Protein AF-A0A3N5XHS5-F1 (afdb_monomer_lite)

pLDDT: mean 77.02, std 15.45, range [44.03, 95.25]

Secondary structure (DSSP, 8-state):
--HHHHHHHHHHHHHHHHHTS----S------HHHHHHHHHHHHHHHHHHHHHHHHHTTSTTHHHHHHHHHHHHHHHHHHHHHHHHHHHHHHHHHHH-S-HHHHHHHHHHHHHHHHHHHHGGG-

Radius of gyration: 25.77 Å; chains: 1; bounding box: 42×25×94 Å

Foldseek 3Di:
DPVVVVVVVVVVVVVVVVVPPDPPPPDPPPCQQLNVLLQVQLVVQLVVLQVVLCVPCVPPDVSVVSSNVSSNVRSNVRSVVRNVVSVVVNVVVVVVVPCDVVNVVVVVVVVVVVVVVVVVVVPD

Sequence (124 aa):
MRVWIGCGLVLLLMSAVFAQQPPTSAKQEKATWRTVGLLAGAGGGFLVGMTIGFAKYDDAINSDRKVWTATIIGAIAGGVGGYFAGRAIDKHNATAWNLDPMDRSLLHARHAQMRQLERGGVTR

Structure (mmCIF, N/CA/C/O backbone):
data_AF-A0A3N5XHS5-F1
#
_entry.id   AF-A0A3N5XHS5-F1
#
loop_
_atom_site.group_PDB
_atom_site.id
_atom_site.type_symbol
_atom_site.label_atom_id
_atom_site.label_alt_id
_atom_site.label_comp_id
_atom_site.label_asym_id
_atom_site.label_entity_id
_atom_site.label_seq_id
_atom_site.pdbx_PDB_ins_code
_atom_site.Cartn_x
_atom_site.Cartn_y
_atom_site.Cartn_z
_atom_site.occupancy
_atom_site.B_iso_or_equiv
_atom_site.auth_seq_id
_atom_site.auth_comp_id
_atom_site.auth_asym_id
_atom_site.auth_atom_id
_atom_site.pdbx_PDB_model_num
ATOM 1 N N . MET A 1 1 ? -4.452 17.803 38.624 1.00 48.16 1 MET A N 1
ATOM 2 C CA . MET A 1 1 ? -3.032 17.789 38.186 1.00 48.16 1 MET A CA 1
ATOM 3 C C . MET A 1 1 ? -2.598 16.496 37.457 1.00 48.16 1 MET A C 1
ATOM 5 O O . MET A 1 1 ? -1.414 16.211 37.415 1.00 48.16 1 MET A O 1
ATOM 9 N N . ARG A 1 2 ? -3.499 15.713 36.829 1.00 51.12 2 ARG A N 1
ATOM 10 C CA . ARG A 1 2 ? -3.134 14.448 36.131 1.00 51.12 2 ARG A CA 1
ATOM 11 C C . ARG A 1 2 ? -3.114 14.551 34.593 1.00 51.12 2 ARG A C 1
ATOM 13 O O . ARG A 1 2 ? -2.615 13.652 33.935 1.00 51.12 2 ARG A O 1
ATOM 20 N N . VAL A 1 3 ? -3.606 15.661 34.030 1.00 51.84 3 VAL A N 1
ATOM 21 C CA . VAL A 1 3 ? -3.710 15.898 32.571 1.00 51.84 3 VAL A CA 1
ATOM 22 C C . VAL A 1 3 ? -2.375 16.349 31.952 1.00 51.84 3 VAL A C 1
ATOM 24 O O . VAL A 1 3 ? -2.059 15.990 30.823 1.00 51.84 3 VAL A O 1
ATOM 27 N N . TRP A 1 4 ? -1.535 17.055 32.717 1.00 49.16 4 TRP A N 1
ATOM 28 C CA . TRP A 1 4 ? -0.245 17.583 32.248 1.00 49.16 4 TRP A CA 1
ATOM 29 C C . TRP A 1 4 ? 0.785 16.490 31.928 1.00 49.16 4 TRP A C 1
ATOM 31 O O . TRP A 1 4 ? 1.568 16.637 30.994 1.00 49.16 4 TRP A O 1
ATOM 41 N N . ILE A 1 5 ? 0.735 15.363 32.645 1.00 61.19 5 ILE A N 1
ATOM 42 C CA . ILE A 1 5 ? 1.620 14.212 32.409 1.00 61.19 5 ILE A CA 1
ATOM 43 C C . ILE A 1 5 ? 1.277 13.534 31.071 1.00 61.19 5 ILE A C 1
ATOM 45 O O . ILE A 1 5 ? 2.174 13.114 30.343 1.00 61.19 5 ILE A O 1
ATOM 49 N N . GLY A 1 6 ? -0.011 13.497 30.704 1.00 58.09 6 GLY A N 1
ATOM 50 C CA . GLY A 1 6 ? -0.464 12.987 29.408 1.00 58.09 6 GLY A CA 1
ATOM 51 C C . GLY A 1 6 ? 0.018 13.849 28.239 1.00 58.09 6 GLY A C 1
ATOM 52 O O . GLY A 1 6 ? 0.563 13.313 27.278 1.00 58.09 6 GLY A O 1
ATOM 53 N N . CYS A 1 7 ? -0.094 15.179 28.350 1.00 59.84 7 CYS A N 1
ATOM 54 C CA . CYS A 1 7 ? 0.440 16.108 27.342 1.00 59.84 7 CYS A CA 1
ATOM 55 C C . CYS A 1 7 ? 1.961 15.994 27.185 1.00 59.84 7 CYS A C 1
ATOM 57 O O . CYS A 1 7 ? 2.457 16.002 26.062 1.00 59.84 7 CYS A O 1
ATOM 59 N N . GLY A 1 8 ? 2.695 15.849 28.293 1.00 66.00 8 GLY A N 1
ATOM 60 C CA . GLY A 1 8 ? 4.146 15.665 28.259 1.00 66.00 8 GLY A CA 1
ATOM 61 C C . GLY A 1 8 ? 4.554 14.405 27.496 1.00 66.00 8 GLY A C 1
ATOM 62 O O . GLY A 1 8 ? 5.424 14.472 26.636 1.00 66.00 8 GLY A O 1
ATOM 63 N N . LEU A 1 9 ? 3.877 13.279 27.737 1.00 68.44 9 LEU A N 1
ATOM 64 C CA . LEU A 1 9 ? 4.146 12.021 27.033 1.00 68.44 9 LEU A CA 1
ATOM 65 C C . LEU A 1 9 ? 3.812 12.110 25.533 1.00 68.44 9 LEU A C 1
ATOM 67 O O . LEU A 1 9 ? 4.566 11.606 24.705 1.00 68.44 9 LEU A O 1
ATOM 71 N N . VAL A 1 10 ? 2.706 12.772 25.178 1.00 70.69 10 VAL A N 1
ATOM 72 C CA . VAL A 1 10 ? 2.299 12.975 23.777 1.00 70.69 10 VAL A CA 1
ATOM 73 C C . VAL A 1 10 ? 3.299 13.863 23.035 1.00 70.69 10 VAL A C 1
ATOM 75 O O . VAL A 1 10 ? 3.701 13.522 21.925 1.00 70.69 10 VAL A O 1
ATOM 78 N N . LEU A 1 11 ? 3.765 14.950 23.656 1.00 68.00 11 LEU A N 1
ATOM 79 C CA . LEU A 1 11 ? 4.805 15.810 23.083 1.00 68.00 11 LEU A CA 1
ATOM 80 C C . LEU A 1 11 ? 6.138 15.068 22.929 1.00 68.00 11 LEU A C 1
ATOM 82 O O . LEU A 1 11 ? 6.819 15.230 21.922 1.00 68.00 11 LEU A O 1
ATOM 86 N N . LEU A 1 12 ? 6.495 14.207 23.882 1.00 63.34 12 LEU A N 1
ATOM 87 C CA . LEU A 1 12 ? 7.745 13.446 23.840 1.00 63.34 12 LEU A CA 1
ATOM 88 C C . LEU A 1 12 ? 7.717 12.349 22.760 1.00 63.34 12 LEU A C 1
ATOM 90 O O . LEU A 1 12 ? 8.713 12.142 22.067 1.00 63.34 12 LEU A O 1
ATOM 94 N N . LEU A 1 13 ? 6.563 11.710 22.544 1.00 62.59 13 LEU A N 1
ATOM 95 C CA . LEU A 1 13 ? 6.358 10.759 21.445 1.00 62.59 13 LEU A CA 1
ATOM 96 C C . LEU A 1 13 ? 6.307 11.448 20.070 1.00 62.59 13 LEU A C 1
ATOM 98 O O . LEU A 1 13 ? 6.844 10.908 19.105 1.00 62.59 13 LEU A O 1
ATOM 102 N N . MET A 1 14 ? 5.728 12.649 19.968 1.00 57.03 14 MET A N 1
ATOM 103 C CA . MET A 1 14 ? 5.746 13.442 18.728 1.00 57.03 14 MET A CA 1
ATOM 104 C C . MET A 1 14 ? 7.161 13.908 18.353 1.00 57.03 14 MET A C 1
ATOM 106 O O . MET A 1 14 ? 7.522 13.876 17.177 1.00 57.03 14 MET A O 1
ATOM 110 N N . SER A 1 15 ? 7.998 14.253 19.336 1.00 55.22 15 SER A N 1
ATOM 111 C CA . SER A 1 15 ? 9.411 14.588 19.105 1.00 55.22 15 SER A CA 1
ATOM 112 C C . SER A 1 15 ? 10.211 13.410 18.539 1.00 55.22 15 SER A C 1
ATOM 114 O O . SER A 1 15 ? 11.085 13.613 17.700 1.00 55.22 15 SER A O 1
ATOM 116 N N . ALA A 1 16 ? 9.896 12.174 18.943 1.00 55.66 16 ALA A N 1
ATOM 117 C CA . ALA A 1 16 ? 10.563 10.983 18.414 1.00 55.66 16 ALA A CA 1
ATOM 118 C C . ALA A 1 16 ? 10.216 10.719 16.935 1.00 55.66 16 ALA A C 1
ATOM 120 O O . ALA A 1 16 ? 11.081 10.292 16.175 1.00 55.66 16 ALA A O 1
ATOM 121 N N . VAL A 1 17 ? 8.986 11.035 16.508 1.00 56.22 17 VAL A N 1
ATOM 122 C CA . VAL A 1 17 ? 8.557 10.915 15.101 1.00 56.22 17 VAL A CA 1
ATOM 123 C C . VAL A 1 17 ? 9.285 11.922 14.205 1.00 56.22 17 VAL A C 1
ATOM 125 O O . VAL A 1 17 ? 9.701 11.572 13.104 1.00 56.22 17 VAL A O 1
ATOM 128 N N . PHE A 1 18 ? 9.499 13.151 14.683 1.00 51.53 18 PHE A N 1
ATOM 129 C CA . PHE A 1 18 ? 10.256 14.169 13.944 1.00 51.53 18 PHE A CA 1
ATOM 130 C C . PHE A 1 18 ? 11.770 13.902 13.961 1.00 51.53 18 PHE A C 1
ATOM 132 O O . PHE A 1 18 ? 12.453 14.180 12.979 1.00 51.53 18 PHE A O 1
ATOM 139 N N . ALA A 1 19 ? 12.300 13.295 15.028 1.00 46.88 19 ALA A N 1
ATOM 140 C CA . ALA A 1 19 ? 13.710 12.907 15.112 1.00 46.88 19 ALA A CA 1
ATOM 141 C C . ALA A 1 19 ? 14.078 11.705 14.219 1.00 46.88 19 ALA A C 1
ATOM 143 O O . ALA A 1 19 ? 15.258 11.471 13.965 1.00 46.88 19 ALA A O 1
ATOM 144 N N . GLN A 1 20 ? 13.089 10.948 13.732 1.00 48.12 20 GLN A N 1
ATOM 145 C CA . GLN A 1 20 ? 13.286 9.826 12.812 1.00 48.12 20 GLN A CA 1
ATOM 146 C C . GLN A 1 20 ? 13.057 10.183 11.343 1.00 48.12 20 GLN A C 1
ATOM 148 O O . GLN A 1 20 ? 12.960 9.276 10.517 1.00 48.12 20 GLN A O 1
ATOM 153 N N . GLN A 1 21 ? 13.029 11.466 10.970 1.00 48.91 21 GLN A N 1
ATOM 154 C CA . GLN A 1 21 ? 13.315 11.793 9.577 1.00 48.91 21 GLN A CA 1
ATOM 155 C C . GLN A 1 21 ? 14.757 11.334 9.306 1.00 48.91 21 GLN A C 1
ATOM 157 O O . GLN A 1 21 ? 15.681 11.918 9.880 1.00 48.91 21 GLN A O 1
ATOM 162 N N . PRO A 1 22 ? 14.991 10.279 8.491 1.00 55.06 22 PRO A N 1
ATOM 163 C CA . PRO A 1 22 ? 16.347 9.992 8.052 1.00 55.06 22 PRO A CA 1
ATOM 164 C C . PRO A 1 22 ? 16.895 11.284 7.443 1.00 55.06 22 PRO A C 1
ATOM 166 O O . PRO A 1 22 ? 16.115 12.018 6.822 1.00 55.06 22 PRO A O 1
ATOM 169 N N . PRO A 1 23 ? 18.186 11.601 7.651 1.00 44.03 23 PRO A N 1
ATOM 170 C CA . PRO A 1 23 ? 18.756 12.836 7.146 1.00 44.03 23 PRO A CA 1
ATOM 171 C C . PRO A 1 23 ? 18.374 12.938 5.677 1.00 44.03 23 PRO A C 1
ATOM 173 O O . PRO A 1 23 ? 18.695 12.052 4.882 1.00 44.03 23 PRO A O 1
ATOM 176 N N . THR A 1 24 ? 17.638 13.990 5.322 1.00 50.50 24 THR A N 1
ATOM 177 C CA . THR A 1 24 ? 17.458 14.392 3.933 1.00 50.50 24 THR A CA 1
ATOM 178 C C . THR A 1 24 ? 18.822 14.868 3.460 1.00 50.50 24 THR A C 1
ATOM 180 O O . THR A 1 24 ? 19.100 16.063 3.385 1.00 50.50 24 THR A O 1
ATOM 183 N N . SER A 1 25 ? 19.722 13.911 3.233 1.00 48.72 25 SER A N 1
ATOM 184 C CA . SER A 1 25 ? 20.973 14.122 2.545 1.00 48.72 25 SER A CA 1
ATOM 185 C C . SER A 1 25 ? 20.607 14.695 1.193 1.00 48.72 25 SER A C 1
ATOM 187 O O . SER A 1 25 ? 19.847 14.103 0.427 1.00 48.72 25 SER A O 1
ATOM 189 N N . ALA A 1 26 ? 21.132 15.887 0.950 1.00 46.84 26 ALA A N 1
ATOM 190 C CA . ALA A 1 26 ? 21.068 16.607 -0.298 1.00 46.84 26 ALA A CA 1
ATOM 191 C C . ALA A 1 26 ? 21.609 15.738 -1.446 1.00 46.84 26 ALA A C 1
ATOM 193 O O . ALA A 1 26 ? 22.783 15.763 -1.800 1.00 46.84 26 ALA A O 1
ATOM 194 N N . LYS A 1 27 ? 20.722 14.942 -2.024 1.00 44.38 27 LYS A N 1
ATOM 195 C CA . LYS A 1 27 ? 20.776 14.422 -3.379 1.00 44.38 27 LYS A CA 1
ATOM 196 C C . LYS A 1 27 ? 19.316 14.288 -3.766 1.00 44.38 27 LYS A C 1
ATOM 198 O O . LYS A 1 27 ? 18.597 13.500 -3.161 1.00 44.38 27 LYS A O 1
ATOM 203 N N . GLN A 1 28 ? 18.858 15.075 -4.739 1.00 49.97 28 GLN A N 1
ATOM 204 C CA . GLN A 1 28 ? 17.628 14.758 -5.461 1.00 49.97 28 GLN A CA 1
ATOM 205 C C . GLN A 1 28 ? 17.873 13.446 -6.212 1.00 49.97 28 GLN A C 1
ATOM 207 O O . GLN A 1 28 ? 18.162 13.415 -7.405 1.00 49.97 28 GLN A O 1
ATOM 212 N N . GLU A 1 29 ? 17.838 12.346 -5.472 1.00 51.19 29 GLU A N 1
ATOM 213 C CA . GLU A 1 29 ? 17.722 11.019 -6.018 1.00 51.19 29 GLU A CA 1
ATOM 214 C C . GLU A 1 29 ? 16.313 10.964 -6.592 1.00 51.19 29 GLU A C 1
ATOM 216 O O . GLU A 1 29 ? 15.328 11.200 -5.889 1.00 51.19 29 GLU A O 1
ATOM 221 N N . LYS A 1 30 ? 16.235 10.778 -7.909 1.00 56.94 30 LYS A N 1
ATOM 222 C CA . LYS A 1 30 ? 15.002 10.602 -8.673 1.00 56.94 30 LYS A CA 1
ATOM 223 C C . LYS A 1 30 ? 14.008 9.818 -7.812 1.00 56.94 30 LYS A C 1
ATOM 225 O O . LYS A 1 30 ? 14.306 8.674 -7.465 1.00 56.94 30 LYS A O 1
ATOM 230 N N . ALA A 1 31 ? 12.900 10.454 -7.413 1.00 59.62 31 ALA A N 1
ATOM 231 C CA . ALA A 1 31 ? 11.939 9.864 -6.486 1.00 59.62 31 ALA A CA 1
ATOM 232 C C . ALA A 1 31 ? 11.554 8.475 -7.005 1.00 59.62 31 ALA A C 1
ATOM 234 O O . ALA A 1 31 ? 10.884 8.330 -8.026 1.00 59.62 31 ALA A O 1
ATOM 235 N N . THR A 1 32 ? 12.104 7.458 -6.352 1.00 78.69 32 THR A N 1
ATOM 236 C CA . THR A 1 32 ? 12.006 6.073 -6.797 1.00 78.69 32 THR A CA 1
ATOM 237 C C . THR A 1 32 ? 10.561 5.631 -6.588 1.00 78.69 32 THR A C 1
ATOM 239 O O . THR A 1 32 ? 9.941 6.039 -5.599 1.00 78.69 32 THR A O 1
ATOM 242 N N . TRP A 1 33 ? 9.992 4.816 -7.485 1.00 85.81 33 TRP A N 1
ATOM 243 C CA . TRP A 1 33 ? 8.578 4.435 -7.372 1.00 85.81 33 TRP A CA 1
ATOM 244 C C . TRP A 1 33 ? 8.272 3.724 -6.053 1.00 85.81 33 TRP A C 1
ATOM 246 O O . TRP A 1 33 ? 7.139 3.779 -5.588 1.00 85.81 33 TRP A O 1
ATOM 256 N N . ARG A 1 34 ? 9.277 3.140 -5.391 1.00 86.12 34 ARG A N 1
ATOM 257 C CA . ARG A 1 34 ? 9.205 2.665 -3.995 1.00 86.12 34 ARG A CA 1
ATOM 258 C C . ARG A 1 34 ? 8.731 3.719 -3.000 1.00 86.12 34 ARG A C 1
ATOM 260 O O . ARG A 1 34 ? 7.863 3.414 -2.191 1.00 86.12 34 ARG A O 1
ATOM 267 N N . THR A 1 35 ? 9.294 4.925 -3.028 1.00 87.62 35 THR A N 1
ATOM 268 C CA . THR A 1 35 ? 8.971 5.977 -2.049 1.00 87.62 35 THR A CA 1
ATOM 269 C C . THR A 1 35 ? 7.569 6.514 -2.295 1.00 87.62 35 THR A C 1
ATOM 271 O O . THR A 1 35 ? 6.783 6.653 -1.362 1.00 87.62 35 THR A O 1
ATOM 274 N N . VAL A 1 36 ? 7.229 6.741 -3.567 1.00 87.75 36 VAL A N 1
ATOM 275 C CA . VAL A 1 36 ? 5.883 7.165 -3.973 1.00 87.75 36 VAL A CA 1
ATOM 276 C C . VAL A 1 36 ? 4.856 6.091 -3.614 1.00 87.75 36 VAL A C 1
ATOM 278 O O . VAL A 1 36 ? 3.834 6.393 -3.006 1.00 87.75 36 VAL A O 1
ATOM 281 N N . GLY A 1 37 ? 5.158 4.832 -3.931 1.00 88.25 37 GLY A N 1
ATOM 282 C CA . GLY A 1 37 ? 4.316 3.686 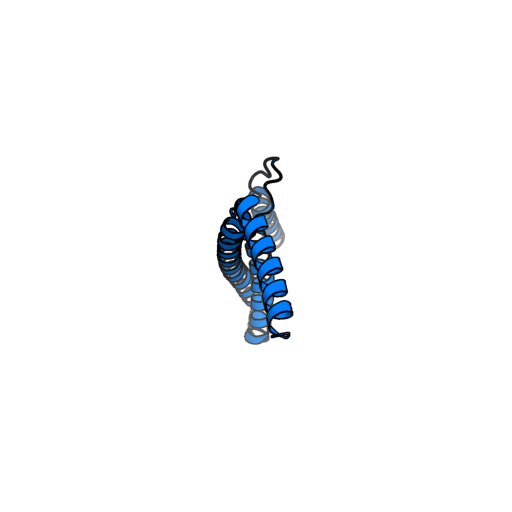-3.619 1.00 88.25 37 GLY A CA 1
ATOM 283 C C . GLY A 1 37 ? 4.103 3.515 -2.120 1.00 88.25 37 GLY A C 1
ATOM 284 O O . GLY A 1 37 ? 2.969 3.330 -1.699 1.00 88.25 37 GLY A O 1
ATOM 285 N N . LEU A 1 38 ? 5.150 3.641 -1.300 1.00 92.50 38 LEU A N 1
ATOM 286 C CA . LEU A 1 38 ? 5.040 3.562 0.158 1.00 92.50 38 LEU A CA 1
ATOM 287 C C . LEU A 1 38 ? 4.124 4.656 0.722 1.00 92.50 38 LEU A C 1
ATOM 289 O O . LEU A 1 38 ? 3.235 4.347 1.510 1.00 92.50 38 LEU A O 1
ATOM 293 N N . LEU A 1 39 ? 4.297 5.912 0.302 1.00 90.19 39 LEU A N 1
ATOM 294 C CA . LEU A 1 39 ? 3.463 7.021 0.779 1.00 90.19 39 LEU A CA 1
ATOM 295 C C . LEU A 1 39 ? 2.004 6.872 0.330 1.00 90.19 39 LEU A C 1
ATOM 297 O O . LEU A 1 39 ? 1.092 7.007 1.145 1.00 90.19 39 LEU A O 1
ATOM 301 N N . ALA A 1 40 ? 1.781 6.541 -0.944 1.00 90.88 40 ALA A N 1
ATOM 302 C CA . ALA A 1 40 ? 0.442 6.323 -1.487 1.00 90.88 40 ALA A CA 1
ATOM 303 C C . ALA A 1 40 ? -0.249 5.124 -0.823 1.00 90.88 40 ALA A C 1
ATOM 305 O O . ALA A 1 40 ? -1.411 5.207 -0.430 1.00 90.88 40 ALA A O 1
ATOM 306 N N . GLY A 1 41 ? 0.484 4.025 -0.645 1.00 91.06 41 GLY A N 1
ATOM 307 C CA . GLY A 1 41 ? 0.009 2.831 0.034 1.00 91.06 41 GLY A CA 1
ATOM 308 C C . GLY A 1 41 ? -0.332 3.101 1.496 1.00 91.06 41 GLY A C 1
ATOM 309 O O . GLY A 1 41 ? -1.397 2.693 1.951 1.00 91.06 41 GLY A O 1
ATOM 310 N N . ALA A 1 42 ? 0.516 3.831 2.226 1.00 92.31 42 ALA A N 1
ATOM 311 C CA . ALA A 1 42 ? 0.259 4.175 3.621 1.00 92.31 42 ALA A CA 1
ATOM 312 C C . ALA A 1 42 ? -0.963 5.089 3.774 1.00 92.31 42 ALA A C 1
ATOM 314 O O . ALA A 1 42 ? -1.806 4.842 4.633 1.00 92.31 42 ALA A O 1
ATOM 315 N N . GLY A 1 43 ? -1.111 6.093 2.905 1.00 90.94 43 GLY A N 1
ATOM 316 C CA . GLY A 1 43 ? -2.293 6.957 2.884 1.00 90.94 43 GLY A CA 1
ATOM 317 C C . GLY A 1 43 ? -3.578 6.194 2.546 1.00 90.94 43 GLY A C 1
ATOM 318 O O . GLY A 1 43 ? -4.579 6.322 3.248 1.00 90.94 43 GLY A O 1
ATOM 319 N N . GLY A 1 44 ? -3.548 5.340 1.518 1.00 92.06 44 GLY A N 1
ATOM 320 C CA . GLY A 1 44 ? -4.693 4.503 1.151 1.00 92.06 44 GLY A CA 1
ATOM 321 C C . GLY A 1 44 ? -5.068 3.512 2.256 1.00 92.06 44 GLY A C 1
ATOM 322 O O . GLY A 1 44 ? -6.233 3.406 2.634 1.00 92.06 44 GLY A O 1
ATOM 323 N N . GLY A 1 45 ? -4.073 2.840 2.836 1.00 91.81 45 GLY A N 1
ATOM 324 C CA . GLY A 1 45 ? -4.258 1.915 3.948 1.00 91.81 45 GLY A CA 1
ATOM 325 C C . GLY A 1 45 ? -4.798 2.588 5.211 1.00 91.81 45 GLY A C 1
ATOM 326 O O . GLY A 1 45 ? -5.641 2.010 5.895 1.00 91.81 45 GLY A O 1
ATOM 327 N N . PHE A 1 46 ? -4.384 3.826 5.494 1.00 95.25 46 PHE A N 1
ATOM 328 C CA . PHE A 1 46 ? -4.923 4.624 6.594 1.00 95.25 46 PHE A CA 1
ATOM 329 C C . PHE A 1 46 ? -6.427 4.873 6.429 1.00 95.25 46 PHE A C 1
ATOM 331 O O . PHE A 1 46 ? -7.194 4.627 7.358 1.00 95.25 46 PHE A O 1
ATOM 338 N N . LEU A 1 47 ? -6.863 5.305 5.240 1.00 92.62 47 LEU A N 1
ATOM 339 C CA . LEU A 1 47 ? -8.278 5.569 4.947 1.00 92.62 47 LEU A CA 1
ATOM 340 C C . LEU A 1 47 ? -9.128 4.293 5.021 1.00 92.62 47 LEU A C 1
ATOM 342 O O . LEU A 1 47 ? -10.232 4.302 5.569 1.00 92.62 47 LEU A O 1
ATOM 346 N N . VAL A 1 48 ? -8.599 3.173 4.525 1.00 93.31 48 VAL A N 1
ATOM 347 C CA . VAL A 1 48 ? -9.249 1.861 4.660 1.00 93.31 48 VAL A CA 1
ATOM 348 C C . VAL A 1 48 ? -9.358 1.461 6.134 1.00 93.31 48 VAL A C 1
ATOM 350 O O . VAL A 1 48 ? -10.426 1.064 6.592 1.00 93.31 48 VAL A O 1
ATOM 353 N N . GLY A 1 49 ? -8.290 1.625 6.915 1.00 89.94 49 GLY A N 1
ATOM 354 C CA . GLY A 1 49 ? -8.323 1.375 8.356 1.00 89.94 49 GLY A CA 1
ATOM 355 C C . GLY A 1 49 ? -9.319 2.278 9.094 1.00 89.94 49 GLY A C 1
ATOM 356 O O . GLY A 1 49 ? -9.989 1.815 10.014 1.00 89.94 49 GLY A O 1
ATOM 357 N N . MET A 1 50 ? -9.477 3.531 8.653 1.00 92.44 50 MET A N 1
ATOM 358 C CA . MET A 1 50 ? -10.431 4.498 9.210 1.00 92.44 50 MET A CA 1
ATOM 359 C C . MET A 1 50 ? -11.873 4.070 8.965 1.00 92.44 50 MET A C 1
ATOM 361 O O . MET A 1 50 ? -12.666 3.987 9.898 1.00 92.44 50 MET A O 1
ATOM 365 N N . THR A 1 51 ? -12.196 3.742 7.715 1.00 92.25 51 THR A N 1
ATOM 366 C CA . THR A 1 51 ? -13.542 3.310 7.314 1.00 92.25 51 THR A CA 1
ATOM 367 C C . THR A 1 51 ? -13.939 1.997 7.984 1.00 92.25 51 THR A C 1
ATOM 369 O O . THR A 1 51 ? -15.031 1.906 8.540 1.00 92.25 51 THR A O 1
ATOM 372 N N . ILE A 1 52 ? -13.038 1.009 8.021 1.00 90.44 52 ILE A N 1
ATOM 373 C CA . ILE A 1 52 ? -13.265 -0.248 8.749 1.00 90.44 52 ILE A CA 1
ATOM 374 C C . ILE A 1 52 ? -13.415 0.021 10.247 1.00 90.44 52 ILE A C 1
ATOM 376 O O . ILE A 1 52 ? -14.295 -0.553 10.885 1.00 90.44 52 ILE A O 1
ATOM 380 N N . GLY A 1 53 ? -12.563 0.881 10.809 1.00 88.88 53 GLY A N 1
ATOM 381 C CA . GLY A 1 53 ? -12.594 1.250 12.217 1.00 88.88 53 GLY A CA 1
ATOM 382 C C . GLY A 1 53 ? -13.948 1.819 12.624 1.00 88.88 53 GLY A C 1
ATOM 383 O O . GLY A 1 53 ? -14.544 1.316 13.574 1.00 88.88 53 GLY A O 1
ATOM 384 N N . PHE A 1 54 ? -14.449 2.817 11.894 1.00 90.19 54 PHE A N 1
ATOM 385 C CA . PHE A 1 54 ? -15.756 3.411 12.175 1.00 90.19 54 PHE A CA 1
ATOM 386 C C . PHE A 1 54 ? -16.892 2.413 11.976 1.00 90.19 54 PHE A C 1
ATOM 388 O O . PHE A 1 54 ? -17.725 2.270 12.859 1.00 90.19 54 PHE A O 1
ATOM 395 N N . ALA A 1 55 ? -16.882 1.642 10.886 1.00 89.50 55 ALA A N 1
ATOM 396 C CA . ALA A 1 55 ? -17.938 0.667 10.623 1.00 89.50 55 ALA A CA 1
ATOM 397 C C . ALA A 1 55 ? -18.032 -0.439 11.692 1.00 89.50 55 ALA A C 1
ATOM 399 O O . ALA A 1 55 ? -19.117 -0.953 11.950 1.00 89.50 55 ALA A O 1
ATOM 400 N N . LYS A 1 56 ? -16.907 -0.839 12.304 1.00 89.06 56 LYS A N 1
ATOM 401 C CA . LYS A 1 56 ? -16.878 -1.925 13.300 1.00 89.06 56 LYS A CA 1
ATOM 402 C C . LYS A 1 56 ? -17.001 -1.475 14.748 1.00 89.06 56 LYS A C 1
ATOM 404 O O . LYS A 1 56 ? -17.414 -2.282 15.578 1.00 89.06 56 LYS A O 1
ATOM 409 N N . TYR A 1 57 ? -16.548 -0.270 15.076 1.00 88.19 57 TYR A N 1
ATOM 410 C CA . TYR A 1 57 ? -16.389 0.162 16.465 1.00 88.19 57 TYR A CA 1
ATOM 411 C C . TYR A 1 57 ? -17.279 1.343 16.844 1.00 88.19 57 TYR A C 1
ATOM 413 O O . TYR A 1 57 ? -17.037 1.929 17.892 1.00 88.19 57 TYR A O 1
ATOM 421 N N . ASP A 1 58 ? -18.299 1.658 16.044 1.00 82.69 58 ASP A N 1
ATOM 422 C CA . ASP A 1 58 ? -19.208 2.789 16.276 1.00 82.69 58 ASP A CA 1
ATOM 423 C C . ASP A 1 58 ? -19.855 2.767 17.677 1.00 82.69 58 ASP A C 1
ATOM 425 O O . ASP A 1 58 ? -19.886 3.783 18.361 1.00 82.69 58 ASP A O 1
ATOM 429 N N . ASP A 1 59 ? -20.250 1.584 18.166 1.00 81.31 59 ASP A N 1
ATOM 430 C CA . ASP A 1 59 ? -20.885 1.396 19.488 1.00 81.31 59 ASP A CA 1
ATOM 431 C C . ASP A 1 59 ? -19.942 0.776 20.544 1.00 81.31 59 ASP A C 1
ATOM 433 O O . ASP A 1 59 ? -20.346 0.247 21.580 1.00 81.31 59 ASP A O 1
ATOM 437 N N . ALA A 1 60 ? -18.634 0.763 20.279 1.00 81.31 60 ALA A N 1
ATOM 438 C CA . ALA A 1 60 ? -17.676 0.151 21.191 1.00 81.31 60 ALA A CA 1
ATOM 439 C C . ALA A 1 60 ? -17.225 1.130 22.285 1.00 81.31 60 ALA A C 1
ATOM 441 O O . ALA A 1 60 ? -16.829 2.262 22.010 1.00 81.31 60 ALA A O 1
ATOM 442 N N . ILE A 1 61 ? -17.121 0.648 23.529 1.00 78.19 61 ILE A N 1
ATOM 443 C CA . ILE A 1 61 ? -16.379 1.364 24.575 1.00 78.19 61 ILE A CA 1
ATOM 444 C C . ILE A 1 61 ? -14.946 1.615 24.083 1.00 78.19 61 ILE A C 1
ATOM 446 O O . ILE A 1 61 ? -14.231 0.683 23.692 1.00 78.19 61 ILE A O 1
ATOM 450 N N . ASN A 1 62 ? -14.524 2.882 24.153 1.00 82.94 62 ASN A N 1
ATOM 451 C CA . ASN A 1 62 ? -13.216 3.356 23.694 1.00 82.94 62 ASN A CA 1
ATOM 452 C C . ASN A 1 62 ? -13.014 3.198 22.169 1.00 82.94 62 ASN A C 1
ATOM 454 O O . ASN A 1 62 ? -11.928 2.815 21.713 1.00 82.94 62 ASN A O 1
ATOM 458 N N . SER A 1 63 ? -14.071 3.463 21.395 1.00 85.88 63 SER A N 1
ATOM 459 C CA . SER A 1 63 ? -14.115 3.404 19.929 1.00 85.88 63 SER A CA 1
ATOM 460 C C . SER A 1 63 ? -12.973 4.179 19.272 1.00 85.88 63 SER A C 1
ATOM 462 O O . SER A 1 63 ? -12.259 3.599 18.456 1.00 85.88 63 SER A O 1
ATOM 464 N N . ASP A 1 64 ? -12.691 5.411 19.706 1.00 88.44 64 ASP A N 1
ATOM 465 C CA . ASP A 1 64 ? -11.606 6.249 19.172 1.00 88.44 64 ASP A CA 1
ATOM 466 C C . ASP A 1 64 ? -10.256 5.530 19.142 1.00 88.44 64 ASP A C 1
ATOM 468 O O . ASP A 1 64 ? -9.547 5.522 18.134 1.00 88.44 64 ASP A O 1
ATOM 472 N N . ARG A 1 65 ? -9.902 4.850 20.239 1.00 91.31 65 ARG A N 1
ATOM 473 C CA . ARG A 1 65 ? -8.633 4.120 20.328 1.00 91.31 65 ARG A CA 1
ATOM 474 C C . ARG A 1 65 ? -8.603 2.941 19.359 1.00 91.31 65 ARG A C 1
ATOM 476 O O . ARG A 1 65 ? -7.556 2.654 18.778 1.00 91.31 65 ARG A O 1
ATOM 483 N N . LYS A 1 66 ? -9.724 2.239 19.196 1.00 90.38 66 LYS A N 1
ATOM 484 C CA . LYS A 1 66 ? -9.825 1.076 18.304 1.00 90.38 66 LYS A CA 1
ATOM 485 C C . LYS A 1 66 ? -9.781 1.500 16.840 1.00 90.38 66 LYS A C 1
ATOM 487 O O . LYS A 1 66 ? -9.061 0.875 16.064 1.00 90.38 66 LYS A O 1
ATOM 492 N N . VAL A 1 67 ? -10.470 2.587 16.492 1.00 92.06 67 VAL A N 1
ATOM 493 C CA . VAL A 1 67 ? -10.405 3.211 15.166 1.00 92.06 67 VAL A CA 1
ATOM 494 C C . VAL A 1 67 ? -8.972 3.640 14.872 1.00 92.06 67 VAL A C 1
ATOM 496 O O . VAL A 1 67 ? -8.424 3.241 13.851 1.00 92.06 67 VAL A O 1
ATOM 499 N N . TRP A 1 68 ? -8.320 4.357 15.791 1.00 91.69 68 TRP A N 1
ATOM 500 C CA . TRP A 1 68 ? -6.941 4.809 15.595 1.00 91.69 68 TRP A CA 1
ATOM 501 C C . TRP A 1 68 ? -5.937 3.656 15.473 1.00 91.69 68 TRP A C 1
ATOM 503 O O . TRP A 1 68 ? -4.976 3.703 14.711 1.00 91.69 68 TRP A O 1
ATOM 513 N N . THR A 1 69 ? -6.172 2.565 16.197 1.00 92.56 69 THR A N 1
ATOM 514 C CA . THR A 1 69 ? -5.345 1.362 16.052 1.00 92.56 69 THR A CA 1
ATOM 515 C C . THR A 1 69 ? -5.544 0.731 14.672 1.00 92.56 69 THR A C 1
ATOM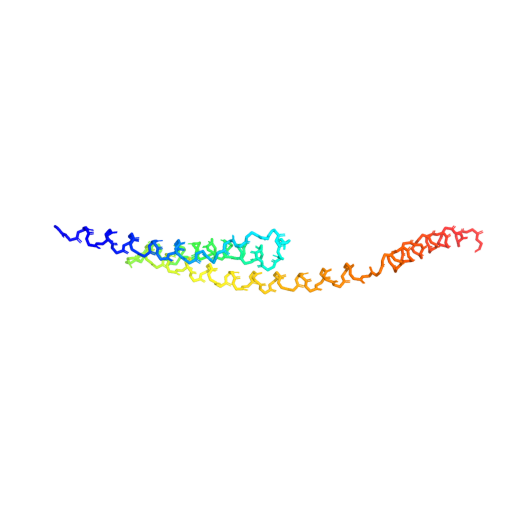 517 O O . THR A 1 69 ? -4.572 0.356 14.019 1.00 92.56 69 THR A O 1
ATOM 520 N N . ALA A 1 70 ? -6.790 0.655 14.196 1.00 91.69 70 ALA A N 1
ATOM 521 C CA . ALA A 1 70 ? -7.110 0.132 12.872 1.00 91.69 70 ALA A CA 1
ATOM 522 C C . ALA A 1 70 ? -6.528 0.999 11.745 1.00 91.69 70 ALA A C 1
ATOM 524 O O . ALA A 1 70 ? -6.013 0.452 10.771 1.00 91.69 70 ALA A O 1
ATOM 525 N N . THR A 1 71 ? -6.541 2.328 11.889 1.00 93.75 71 THR A N 1
ATOM 526 C CA . THR A 1 71 ? -5.943 3.252 10.914 1.00 93.75 71 THR A CA 1
ATOM 527 C C . THR A 1 71 ? -4.430 3.100 10.846 1.00 93.75 71 THR A C 1
ATOM 529 O O . THR A 1 71 ? -3.889 3.018 9.748 1.00 93.75 71 THR A O 1
ATOM 532 N N . ILE A 1 72 ? -3.741 2.996 11.989 1.00 92.44 72 ILE A N 1
ATOM 533 C CA . ILE A 1 72 ? -2.287 2.785 12.028 1.00 92.44 72 ILE A CA 1
ATOM 534 C C . ILE A 1 72 ? -1.919 1.437 11.403 1.00 92.44 72 ILE A C 1
ATOM 536 O O . ILE A 1 72 ? -1.024 1.377 10.560 1.00 92.44 72 ILE A O 1
ATOM 540 N N . ILE A 1 73 ? -2.615 0.358 11.773 1.00 93.56 73 ILE A N 1
ATOM 541 C CA . ILE A 1 73 ? -2.371 -0.971 11.195 1.00 93.56 73 ILE A CA 1
ATOM 542 C C . ILE A 1 73 ? -2.621 -0.944 9.684 1.00 93.56 73 ILE A C 1
ATOM 544 O O . ILE A 1 73 ? -1.800 -1.449 8.917 1.00 93.56 73 ILE A O 1
ATOM 548 N N . GLY A 1 74 ? -3.716 -0.313 9.253 1.00 93.00 74 GLY A N 1
ATOM 549 C CA . GLY A 1 74 ? -4.036 -0.119 7.844 1.00 93.00 74 GLY A CA 1
ATOM 550 C C . GLY A 1 74 ? -2.946 0.656 7.108 1.00 93.00 74 GLY A C 1
ATOM 551 O O . GLY A 1 74 ? -2.506 0.223 6.046 1.00 93.00 74 GLY A O 1
ATOM 552 N N . ALA A 1 75 ? -2.446 1.749 7.686 1.00 93.00 75 ALA A N 1
ATOM 553 C CA . ALA A 1 75 ? -1.373 2.556 7.111 1.00 93.00 75 ALA A CA 1
ATOM 554 C C . ALA A 1 75 ? -0.065 1.768 6.966 1.00 93.00 75 ALA A C 1
ATOM 556 O O . ALA A 1 75 ? 0.589 1.839 5.928 1.00 93.00 75 ALA A O 1
ATOM 557 N N . ILE A 1 76 ? 0.306 0.971 7.969 1.00 93.25 76 ILE A N 1
ATOM 558 C CA . ILE A 1 76 ? 1.503 0.124 7.902 1.00 93.25 76 ILE A CA 1
ATOM 559 C C . ILE A 1 76 ? 1.334 -0.941 6.813 1.00 93.25 76 ILE A C 1
ATOM 561 O O . ILE A 1 76 ? 2.200 -1.079 5.950 1.00 93.25 76 ILE A O 1
ATOM 565 N N . ALA A 1 77 ? 0.208 -1.661 6.809 1.00 93.69 77 ALA A N 1
ATOM 566 C CA . ALA A 1 77 ? -0.067 -2.702 5.820 1.00 93.69 77 ALA A CA 1
ATOM 567 C C . ALA A 1 77 ? -0.095 -2.138 4.390 1.00 93.69 77 ALA A C 1
ATOM 569 O O . ALA A 1 77 ? 0.539 -2.684 3.484 1.00 93.69 77 ALA A O 1
ATOM 570 N N . GLY A 1 78 ? -0.775 -1.007 4.201 1.00 90.88 78 GLY A N 1
ATOM 571 C CA . GLY A 1 78 ? -0.830 -0.297 2.932 1.00 90.88 78 GLY A CA 1
ATOM 572 C C . GLY A 1 78 ? 0.540 0.220 2.496 1.00 90.88 78 GLY A C 1
ATOM 573 O O . GLY A 1 78 ? 0.902 0.066 1.333 1.00 90.88 78 GLY A O 1
ATOM 574 N N . GLY A 1 79 ? 1.341 0.764 3.414 1.00 93.12 79 GLY A N 1
ATOM 575 C CA . GLY A 1 79 ? 2.697 1.238 3.132 1.00 93.12 79 GLY A CA 1
ATOM 576 C C . GLY A 1 79 ? 3.634 0.119 2.679 1.00 93.12 79 GLY A C 1
ATOM 577 O O . GLY A 1 79 ? 4.362 0.284 1.699 1.00 93.12 79 GLY A O 1
ATOM 578 N N . VAL A 1 80 ? 3.569 -1.050 3.325 1.00 93.00 80 VAL A N 1
ATOM 579 C CA . VAL A 1 80 ? 4.322 -2.245 2.907 1.00 93.00 80 VAL A CA 1
ATOM 580 C C . VAL A 1 80 ? 3.883 -2.695 1.511 1.00 93.00 80 VAL A C 1
ATOM 582 O O . VAL A 1 80 ? 4.731 -2.877 0.635 1.00 93.00 80 VAL A O 1
ATOM 585 N N . GLY A 1 81 ? 2.575 -2.815 1.265 1.00 90.94 81 GLY A N 1
ATOM 586 C CA . GLY A 1 81 ? 2.049 -3.184 -0.054 1.00 90.94 81 GLY A CA 1
ATOM 587 C C . GLY A 1 81 ? 2.466 -2.199 -1.151 1.00 90.94 81 GLY A C 1
ATOM 588 O O . GLY A 1 81 ? 2.944 -2.599 -2.213 1.00 90.94 81 GLY A O 1
ATOM 589 N N . GLY A 1 82 ? 2.374 -0.905 -0.857 1.00 90.25 82 GLY A N 1
ATOM 590 C CA . GLY A 1 82 ? 2.785 0.174 -1.744 1.00 90.25 82 GLY A CA 1
ATOM 591 C C . GLY A 1 82 ? 4.285 0.182 -2.046 1.00 90.25 82 GLY A C 1
ATOM 592 O O . GLY A 1 82 ? 4.677 0.388 -3.195 1.00 90.25 82 GLY A O 1
ATOM 593 N N . TYR A 1 83 ? 5.136 -0.120 -1.063 1.00 90.31 83 TYR A N 1
ATOM 594 C CA . TYR A 1 83 ? 6.579 -0.262 -1.272 1.00 90.31 83 TYR A CA 1
ATOM 595 C C . TYR A 1 83 ? 6.908 -1.402 -2.242 1.00 90.31 83 TYR A C 1
ATOM 597 O O . TYR 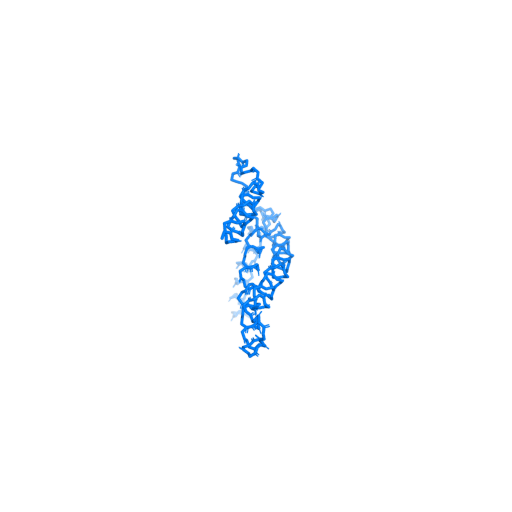A 1 83 ? 7.700 -1.221 -3.172 1.00 90.31 83 TYR A O 1
ATOM 605 N N . PHE A 1 84 ? 6.290 -2.574 -2.055 1.00 91.69 84 PHE A N 1
ATOM 606 C CA . PHE A 1 84 ? 6.497 -3.720 -2.943 1.00 91.69 84 PHE A CA 1
ATOM 607 C C . PHE A 1 84 ? 5.972 -3.456 -4.357 1.00 91.69 84 PHE A C 1
ATOM 609 O O . PHE A 1 84 ? 6.663 -3.776 -5.328 1.00 91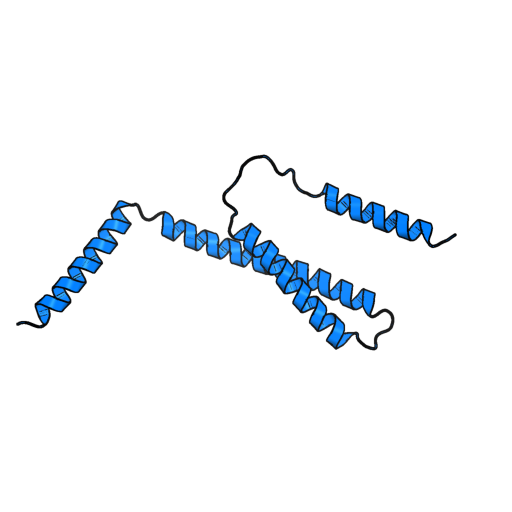.69 84 PHE A O 1
ATOM 616 N N . ALA A 1 85 ? 4.810 -2.811 -4.488 1.00 89.06 85 ALA A N 1
ATOM 617 C CA . ALA A 1 85 ? 4.282 -2.382 -5.780 1.00 89.06 85 ALA A CA 1
ATOM 618 C C . ALA A 1 85 ? 5.232 -1.391 -6.474 1.00 89.06 85 ALA A C 1
ATOM 620 O O . ALA A 1 85 ? 5.603 -1.585 -7.632 1.00 89.06 85 ALA A O 1
ATOM 621 N N . GLY A 1 86 ? 5.720 -0.386 -5.741 1.00 88.06 86 GLY A N 1
ATOM 622 C CA . GLY A 1 86 ? 6.712 0.565 -6.237 1.00 88.06 86 GLY A CA 1
ATOM 623 C C . GLY A 1 86 ? 8.006 -0.116 -6.691 1.00 88.06 86 GLY A C 1
ATOM 624 O O . GLY A 1 86 ? 8.525 0.187 -7.764 1.00 88.06 86 GLY A O 1
ATOM 625 N N . ARG A 1 87 ? 8.486 -1.115 -5.938 1.00 87.81 87 ARG A N 1
ATOM 626 C CA . ARG A 1 87 ? 9.659 -1.921 -6.312 1.00 87.81 87 ARG A CA 1
ATOM 627 C C . ARG A 1 87 ? 9.444 -2.700 -7.612 1.00 87.81 87 ARG A C 1
ATOM 629 O O . ARG A 1 87 ? 10.383 -2.811 -8.404 1.00 87.81 87 ARG A O 1
ATOM 636 N N . ALA A 1 88 ? 8.252 -3.248 -7.835 1.00 87.19 88 ALA A N 1
ATOM 637 C CA . ALA A 1 88 ? 7.924 -3.957 -9.071 1.00 87.19 88 ALA A CA 1
ATOM 638 C C . ALA A 1 88 ? 7.901 -3.007 -10.281 1.00 87.19 88 ALA A C 1
ATOM 640 O O . ALA A 1 88 ? 8.469 -3.328 -11.326 1.00 87.19 88 ALA A O 1
ATOM 641 N N . ILE A 1 89 ? 7.328 -1.813 -10.110 1.00 86.12 89 ILE A N 1
ATOM 642 C CA . ILE A 1 89 ? 7.290 -0.768 -11.141 1.00 86.12 89 ILE A CA 1
ATOM 643 C C . ILE A 1 89 ? 8.705 -0.295 -11.485 1.00 86.12 89 ILE A C 1
ATOM 645 O O . ILE A 1 89 ? 9.045 -0.183 -12.662 1.00 86.12 89 ILE A O 1
ATOM 649 N N . ASP A 1 90 ? 9.565 -0.087 -10.485 1.00 85.69 90 ASP A N 1
ATOM 650 C CA . ASP A 1 90 ? 10.966 0.269 -10.728 1.00 85.69 90 ASP A CA 1
ATOM 651 C C . ASP A 1 90 ? 11.688 -0.789 -11.562 1.00 85.69 90 ASP A C 1
ATOM 653 O O . ASP A 1 90 ? 12.440 -0.440 -12.469 1.00 85.69 90 ASP A O 1
ATOM 657 N N . LYS A 1 91 ? 11.452 -2.079 -11.283 1.00 84.06 91 LYS A N 1
ATOM 658 C CA . LYS A 1 91 ? 12.054 -3.173 -12.056 1.00 84.06 91 LYS A CA 1
ATOM 659 C C . LYS A 1 91 ? 11.604 -3.124 -13.517 1.00 84.06 91 LYS A C 1
ATOM 661 O O . LYS A 1 91 ? 12.441 -3.240 -14.405 1.00 84.06 91 LYS A O 1
ATOM 666 N N . HIS A 1 92 ? 10.313 -2.910 -13.764 1.00 80.94 92 HIS A N 1
ATOM 667 C CA . HIS A 1 92 ? 9.773 -2.804 -15.120 1.00 80.94 92 HIS A CA 1
ATOM 668 C C . HIS A 1 92 ? 10.326 -1.579 -15.867 1.00 80.94 92 HIS A C 1
ATOM 670 O O . HIS A 1 92 ? 10.735 -1.673 -17.025 1.00 80.94 92 HIS A O 1
ATOM 676 N N . ASN A 1 93 ? 10.409 -0.435 -15.186 1.00 80.06 93 ASN A N 1
ATOM 677 C CA . ASN A 1 93 ? 10.944 0.795 -15.761 1.00 80.06 93 ASN A CA 1
ATOM 678 C C . ASN A 1 93 ? 12.443 0.680 -16.054 1.00 80.06 93 ASN A C 1
ATOM 680 O O . ASN A 1 93 ? 12.887 1.117 -17.112 1.00 80.06 93 ASN A O 1
ATOM 684 N N . ALA A 1 94 ? 13.221 0.052 -15.171 1.00 76.81 94 ALA A N 1
ATOM 685 C CA . ALA A 1 94 ? 14.640 -0.189 -15.414 1.00 76.81 94 ALA A CA 1
ATOM 686 C C . ALA A 1 94 ? 14.863 -0.979 -16.713 1.00 76.81 94 ALA A C 1
ATOM 688 O O . ALA A 1 94 ? 15.732 -0.615 -17.495 1.00 76.81 94 ALA A O 1
ATOM 689 N N . THR A 1 95 ? 14.042 -1.997 -16.990 1.00 71.12 95 THR A N 1
ATOM 690 C CA . THR A 1 95 ? 14.112 -2.762 -18.244 1.00 71.12 95 THR A CA 1
ATOM 691 C C . THR A 1 95 ? 13.680 -1.934 -19.459 1.00 71.12 95 THR A C 1
ATOM 693 O O . THR A 1 95 ? 14.350 -1.972 -20.486 1.00 71.12 95 THR A O 1
ATOM 696 N N . ALA A 1 96 ? 12.612 -1.139 -19.347 1.00 67.88 96 ALA A N 1
ATOM 697 C CA . ALA A 1 96 ? 12.098 -0.327 -20.454 1.00 67.88 96 ALA A CA 1
ATOM 698 C C . ALA A 1 96 ? 13.062 0.792 -20.899 1.00 67.88 96 ALA A C 1
ATOM 700 O O . ALA A 1 96 ? 13.119 1.133 -22.081 1.00 67.88 96 ALA A O 1
ATOM 701 N N . TRP A 1 97 ? 13.828 1.371 -19.967 1.00 65.00 97 TRP A N 1
ATOM 702 C CA . TRP A 1 97 ? 14.775 2.448 -20.275 1.00 65.00 97 TRP A CA 1
ATOM 703 C C . TRP A 1 97 ? 16.176 1.957 -20.669 1.00 65.00 97 TRP A C 1
ATOM 705 O O . TRP A 1 97 ? 16.894 2.745 -21.285 1.00 65.00 97 TRP A O 1
ATOM 715 N N . ASN A 1 98 ? 16.524 0.693 -20.379 1.00 63.72 98 ASN A N 1
ATOM 716 C CA . ASN A 1 98 ? 17.800 0.052 -20.745 1.00 63.72 98 ASN A CA 1
ATOM 717 C C . ASN A 1 98 ? 17.851 -0.509 -22.171 1.00 63.72 98 ASN A C 1
ATOM 719 O O . ASN A 1 98 ? 18.892 -1.019 -22.573 1.00 63.72 98 ASN A O 1
ATOM 723 N N . LEU A 1 99 ? 16.760 -0.430 -22.938 1.00 65.19 99 LEU A N 1
ATOM 724 C CA . LEU A 1 99 ? 16.867 -0.579 -24.387 1.00 65.19 99 LEU A CA 1
ATOM 725 C C . LEU A 1 99 ? 17.801 0.525 -24.881 1.00 65.19 99 LEU A C 1
ATOM 727 O O . LEU A 1 99 ? 17.513 1.715 -24.676 1.00 65.19 99 LEU A O 1
ATOM 731 N N . ASP A 1 100 ? 18.909 0.128 -25.503 1.00 76.19 100 ASP A N 1
ATOM 732 C CA . ASP A 1 100 ? 19.861 1.063 -26.088 1.00 76.19 100 ASP A CA 1
ATOM 733 C C . ASP A 1 100 ? 19.072 2.041 -26.985 1.00 76.19 100 ASP A C 1
ATOM 735 O O . ASP A 1 100 ? 18.074 1.642 -27.606 1.00 76.19 100 ASP A O 1
ATOM 739 N N . PRO A 1 101 ? 19.417 3.338 -27.062 1.00 72.19 101 PRO A N 1
ATOM 740 C CA . PRO A 1 101 ? 18.700 4.281 -27.922 1.00 72.19 101 PRO A CA 1
ATOM 741 C C . PRO A 1 101 ? 18.580 3.774 -29.369 1.00 72.19 101 PRO A C 1
ATOM 743 O O . PRO A 1 101 ? 17.585 4.057 -30.037 1.00 72.19 101 PRO A O 1
ATOM 746 N N . MET A 1 102 ? 19.554 2.966 -29.807 1.00 69.50 102 MET A N 1
ATOM 747 C CA . MET A 1 102 ? 19.544 2.250 -31.082 1.00 69.50 102 MET A CA 1
ATOM 748 C C . MET A 1 102 ? 18.494 1.136 -31.154 1.00 69.50 102 MET A C 1
ATOM 750 O O . MET A 1 102 ? 17.772 1.061 -32.140 1.00 69.50 102 MET A O 1
ATOM 754 N N . ASP A 1 103 ? 18.305 0.323 -30.117 1.00 78.62 103 ASP A N 1
ATOM 755 C CA . ASP A 1 103 ? 17.252 -0.702 -30.128 1.00 78.62 103 ASP A CA 1
ATOM 756 C C . ASP A 1 103 ? 15.852 -0.080 -30.179 1.00 78.62 103 ASP A C 1
ATOM 758 O O . ASP A 1 103 ? 14.970 -0.566 -30.892 1.00 78.62 103 ASP A O 1
ATOM 762 N N . ARG A 1 104 ? 15.643 1.052 -29.489 1.00 77.25 104 ARG A N 1
ATOM 763 C CA . ARG A 1 104 ? 14.386 1.814 -29.587 1.00 77.25 104 ARG A CA 1
ATOM 764 C C . ARG A 1 104 ? 14.156 2.372 -30.986 1.00 77.25 104 ARG A C 1
ATOM 766 O O . ARG A 1 104 ? 13.040 2.269 -31.499 1.00 77.25 104 ARG A O 1
ATOM 773 N N . SER A 1 105 ? 15.180 2.951 -31.613 1.00 78.62 105 SER A N 1
ATOM 774 C CA . SER A 1 105 ? 15.050 3.495 -32.968 1.00 78.62 105 SER A CA 1
ATOM 775 C C . SER A 1 105 ? 14.804 2.387 -33.997 1.00 78.62 105 SER A C 1
ATOM 777 O O . SER A 1 105 ? 13.942 2.550 -34.860 1.00 78.62 105 SER A O 1
ATOM 779 N N . LEU A 1 106 ? 15.451 1.228 -33.847 1.00 82.44 106 LEU A N 1
ATOM 780 C CA . LEU A 1 106 ? 15.236 0.047 -34.684 1.00 82.44 106 LEU A CA 1
ATOM 781 C C . LEU A 1 106 ? 13.827 -0.530 -34.522 1.00 82.44 106 LEU A C 1
ATOM 783 O O . LEU A 1 106 ? 13.185 -0.859 -35.518 1.00 82.44 106 LEU A O 1
ATOM 787 N N . LEU A 1 107 ? 13.297 -0.595 -33.298 1.00 81.56 107 LEU A N 1
ATOM 788 C CA . LEU A 1 107 ? 11.901 -0.963 -33.053 1.00 81.56 107 LEU A CA 1
ATOM 789 C C . LEU A 1 107 ? 10.942 -0.000 -33.762 1.00 81.56 107 LEU A C 1
ATOM 791 O O . LEU A 1 107 ? 10.009 -0.449 -34.427 1.00 81.56 107 LEU A O 1
ATOM 795 N N . HIS A 1 108 ? 11.164 1.312 -33.676 1.00 82.88 108 HIS A N 1
ATOM 796 C CA . HIS A 1 108 ? 10.330 2.291 -34.378 1.00 82.88 108 HIS A CA 1
ATOM 797 C C . HIS A 1 108 ? 10.455 2.192 -35.904 1.00 82.88 108 HIS A C 1
ATOM 799 O O . HIS A 1 108 ? 9.434 2.233 -36.596 1.00 82.88 108 HIS A O 1
ATOM 805 N N . ALA A 1 109 ? 11.667 1.990 -36.425 1.00 86.69 109 ALA A N 1
ATOM 806 C CA . ALA A 1 109 ? 11.918 1.783 -37.848 1.00 86.69 109 ALA A CA 1
ATOM 807 C C . ALA A 1 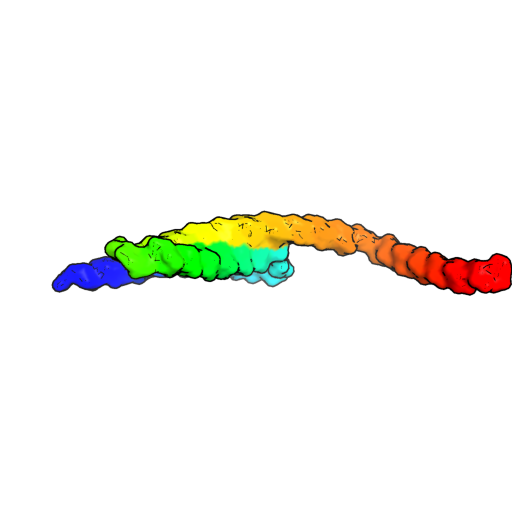109 ? 11.227 0.509 -38.358 1.00 86.69 109 ALA A C 1
ATOM 809 O O . ALA A 1 109 ? 10.544 0.542 -39.380 1.00 86.69 109 ALA A O 1
ATOM 810 N N . ARG A 1 110 ? 11.293 -0.589 -37.596 1.00 85.94 110 ARG A N 1
ATOM 811 C CA . ARG A 1 110 ? 10.621 -1.852 -37.923 1.00 85.94 110 ARG A CA 1
ATOM 812 C C . ARG A 1 110 ? 9.100 -1.702 -37.933 1.00 85.94 110 ARG A C 1
ATOM 814 O O . ARG A 1 110 ? 8.454 -2.187 -38.856 1.00 85.94 110 ARG A O 1
ATOM 821 N N . HIS A 1 111 ? 8.518 -0.992 -36.964 1.00 86.62 111 HIS A N 1
ATOM 822 C CA . HIS A 1 111 ? 7.078 -0.702 -36.961 1.00 86.62 111 HIS A CA 1
ATOM 823 C C . HIS A 1 111 ? 6.657 0.216 -38.120 1.00 86.62 111 HIS A C 1
ATOM 825 O O . HIS A 1 111 ? 5.557 0.072 -38.654 1.00 86.62 111 HIS A O 1
ATOM 831 N N . ALA A 1 112 ? 7.505 1.165 -38.526 1.00 85.19 112 ALA A N 1
ATOM 832 C CA . ALA A 1 112 ? 7.248 1.998 -39.699 1.00 85.19 112 ALA A CA 1
ATOM 833 C C . ALA A 1 112 ? 7.282 1.167 -40.991 1.00 85.19 112 ALA A C 1
ATOM 835 O O . ALA A 1 112 ? 6.372 1.280 -41.809 1.00 85.19 112 ALA A O 1
ATOM 836 N N . GLN A 1 113 ? 8.271 0.283 -41.129 1.00 84.88 113 GLN A N 1
ATOM 837 C CA . GLN A 1 113 ? 8.413 -0.610 -42.276 1.00 84.88 113 GLN A CA 1
ATOM 838 C C . GLN A 1 113 ? 7.266 -1.628 -42.359 1.00 84.88 113 GLN A C 1
ATOM 840 O O . GLN A 1 113 ? 6.714 -1.829 -43.437 1.00 84.88 113 GLN A O 1
ATOM 845 N N . MET A 1 114 ? 6.832 -2.208 -41.234 1.00 80.88 114 MET A N 1
ATOM 846 C CA . MET A 1 114 ? 5.678 -3.117 -41.215 1.00 80.88 114 MET A CA 1
ATOM 847 C C . MET A 1 114 ? 4.383 -2.422 -41.650 1.00 80.88 114 MET A C 1
ATOM 849 O O . MET A 1 114 ? 3.661 -2.961 -42.483 1.00 80.88 114 MET A O 1
ATOM 853 N N . ARG A 1 115 ? 4.138 -1.178 -41.212 1.00 82.06 115 ARG A N 1
ATOM 854 C CA . ARG A 1 115 ? 2.988 -0.391 -41.696 1.00 82.06 115 ARG A CA 1
ATOM 855 C C . ARG A 1 115 ? 3.062 -0.062 -43.188 1.00 82.06 115 ARG A C 1
ATOM 857 O O . ARG A 1 115 ? 2.025 0.137 -43.814 1.00 82.06 115 ARG A O 1
ATOM 864 N N . GLN A 1 116 ? 4.260 0.034 -43.763 1.00 81.75 116 GLN A N 1
ATOM 865 C CA . GLN A 1 116 ? 4.410 0.211 -45.209 1.00 81.75 116 GLN A CA 1
ATOM 866 C C . GLN A 1 116 ? 4.139 -1.083 -45.977 1.00 81.75 116 GLN A C 1
ATOM 868 O O . GLN A 1 116 ? 3.494 -1.030 -47.020 1.00 81.75 116 GLN A O 1
ATOM 873 N N . LEU A 1 117 ? 4.557 -2.235 -45.448 1.00 79.44 117 LEU A N 1
ATOM 874 C CA . LEU A 1 117 ? 4.251 -3.542 -46.034 1.00 79.44 117 LEU A CA 1
ATOM 875 C C . LEU A 1 117 ? 2.748 -3.848 -45.990 1.00 79.44 117 LEU A C 1
ATOM 877 O O . LEU A 1 117 ? 2.199 -4.292 -46.993 1.00 79.44 117 LEU A O 1
ATOM 881 N N . GLU A 1 118 ? 2.063 -3.526 -44.890 1.00 79.06 118 GLU A N 1
ATOM 882 C CA . GLU A 1 118 ? 0.600 -3.653 -44.802 1.00 79.06 118 GLU A CA 1
ATOM 883 C C . GLU A 1 118 ? -0.126 -2.75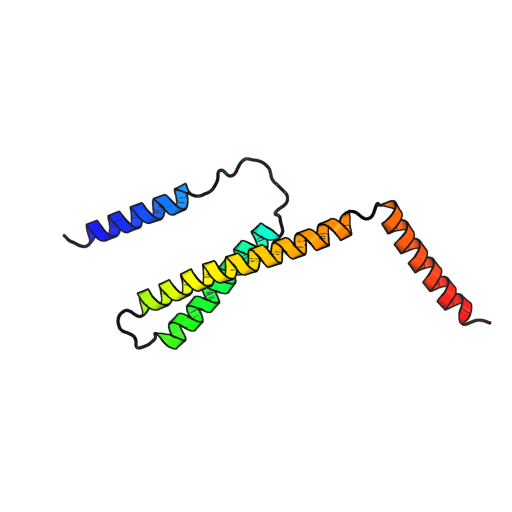8 -45.815 1.00 79.06 118 GLU A C 1
ATOM 885 O O . GLU A 1 118 ? -1.120 -3.174 -46.401 1.00 79.06 118 GLU A O 1
ATOM 890 N N . ARG A 1 119 ? 0.381 -1.547 -46.085 1.00 71.12 119 ARG A N 1
ATOM 891 C CA . ARG A 1 119 ? -0.189 -0.677 -47.131 1.00 71.12 119 ARG A CA 1
ATOM 892 C C . ARG A 1 119 ? 0.153 -1.139 -48.546 1.00 71.12 119 ARG A C 1
ATOM 894 O O . ARG A 1 119 ? -0.665 -0.965 -49.439 1.00 71.12 119 ARG A O 1
ATOM 901 N N . GLY A 1 120 ? 1.339 -1.707 -48.757 1.00 67.44 120 GLY A N 1
ATOM 902 C CA . GLY A 1 120 ? 1.777 -2.213 -50.061 1.00 67.44 120 GLY A CA 1
ATOM 903 C C . GLY A 1 120 ? 1.110 -3.533 -50.461 1.00 67.44 120 GLY A C 1
ATOM 904 O O . GLY A 1 120 ? 0.893 -3.770 -51.648 1.00 67.44 120 GLY A O 1
ATOM 905 N N . GLY A 1 121 ? 0.731 -4.363 -49.484 1.00 62.00 121 GLY A N 1
ATOM 906 C CA . GLY A 1 121 ? 0.041 -5.640 -49.697 1.00 62.00 121 GLY A CA 1
ATOM 907 C C . GLY A 1 121 ? -1.438 -5.520 -50.083 1.00 62.00 121 GLY A C 1
ATOM 908 O O . GLY A 1 121 ? -2.023 -6.493 -50.535 1.00 62.00 121 GLY A O 1
ATOM 909 N N . VAL A 1 122 ? -2.048 -4.336 -49.968 1.00 61.72 122 VAL A N 1
ATOM 910 C CA . VAL A 1 122 ? -3.439 -4.088 -50.408 1.00 61.72 122 VAL A CA 1
ATOM 911 C C . VAL A 1 122 ? -3.531 -3.846 -51.927 1.00 61.72 122 VAL A C 1
ATOM 913 O O . VAL A 1 122 ? -4.623 -3.734 -52.476 1.00 61.72 122 VAL A O 1
ATOM 916 N N . THR A 1 123 ? -2.398 -3.799 -52.638 1.00 60.12 123 THR A N 1
ATOM 917 C CA . THR A 1 123 ? -2.355 -3.450 -54.071 1.00 60.12 123 THR A CA 1
ATOM 918 C C . THR A 1 123 ? -1.879 -4.544 -55.031 1.00 60.12 123 THR A C 1
ATOM 920 O O . THR A 1 123 ? -1.765 -4.243 -56.219 1.00 60.12 123 THR A O 1
ATOM 923 N N . ARG A 1 124 ? -1.630 -5.789 -54.603 1.00 51.25 124 ARG A N 1
ATOM 924 C CA . ARG A 1 124 ? -1.291 -6.883 -55.536 1.00 51.25 124 ARG A CA 1
ATOM 925 C C . ARG A 1 124 ? -1.641 -8.268 -55.023 1.00 51.25 124 ARG A C 1
ATOM 927 O O . ARG A 1 124 ? -1.306 -8.545 -53.854 1.00 51.25 124 ARG A O 1
#